Protein AF-A0A7S0JHP6-F1 (afdb_monomer_lite)

Foldseek 3Di:
DQWFAAPDDDDPRTWDQPFQHDDDDPVLVVQLVVQCPPVQLVVPDDDPRVRVSSSSSSVVVVHHDDDDQDPLRADQRENADDVCQQPPPCVPDPPPNSVNTGDPADGHPRRHDPNRDGHGDDDPVRVVVVCCVVPPPPPPVVVVVVVVPPPDDDD

Radius of gyration: 20.74 Å; chains: 1; bounding box: 54×49×57 Å

Sequence (155 aa):
QSYQGRPNFQPAQYFNSGGPGYVLNRPALRALAASLYKPECKPRLRDPREDVWVAHCLFHNGIEPQDTRDELGRERFHPFWPAHHLGYPAQHDPNDWYAQYSIGLKFGFECCSTHSIAFHYLKELDMHRVHALVYSCPGNELAASSRRSKDGTRT

Structure (mmCIF, N/CA/C/O backbone):
data_AF-A0A7S0JHP6-F1
#
_entry.id   AF-A0A7S0JHP6-F1
#
loop_
_atom_site.group_PDB
_atom_site.id
_atom_site.type_symbol
_atom_site.label_atom_id
_atom_site.label_alt_id
_atom_site.label_comp_id
_atom_site.label_asym_id
_atom_site.label_entity_id
_atom_site.label_seq_id
_atom_site.pdbx_PDB_ins_code
_atom_site.Cartn_x
_atom_site.Cartn_y
_atom_site.Cartn_z
_atom_site.occupancy
_atom_site.B_iso_or_equiv
_atom_site.auth_seq_id
_atom_site.auth_comp_id
_atom_site.auth_asym_id
_atom_site.auth_atom_id
_atom_site.pdbx_PDB_model_num
ATOM 1 N N . GLN A 1 1 ? 2.204 -5.800 0.898 1.00 52.56 1 GLN A N 1
ATOM 2 C CA . GLN A 1 1 ? 1.651 -4.700 1.657 1.00 52.56 1 GLN A CA 1
ATOM 3 C C . GLN A 1 1 ? 2.740 -3.658 1.647 1.00 52.56 1 GLN A C 1
ATOM 5 O O . GLN A 1 1 ? 3.832 -3.976 2.100 1.00 52.56 1 GLN A O 1
ATOM 10 N N . SER A 1 2 ? 2.480 -2.492 1.046 1.00 52.38 2 SER A N 1
ATOM 11 C CA . SER A 1 2 ? 3.380 -1.350 1.208 1.00 52.38 2 SER A CA 1
ATOM 12 C C . SER A 1 2 ? 3.326 -0.991 2.676 1.00 52.38 2 SER A C 1
ATOM 14 O O . SER A 1 2 ? 2.297 -0.504 3.150 1.00 52.38 2 SER A O 1
ATOM 16 N N . TYR A 1 3 ? 4.369 -1.387 3.399 1.00 55.47 3 TYR A N 1
ATOM 17 C CA . TYR A 1 3 ? 4.416 -1.272 4.843 1.00 55.47 3 TYR A CA 1
ATOM 18 C C . TYR A 1 3 ? 4.765 0.173 5.169 1.00 55.47 3 TYR A C 1
ATOM 20 O O . TYR A 1 3 ? 5.913 0.603 5.012 1.00 55.47 3 TYR A O 1
ATOM 28 N N . GLN A 1 4 ? 3.732 0.931 5.532 1.00 60.50 4 GLN A N 1
ATOM 29 C CA . GLN A 1 4 ? 3.825 2.362 5.730 1.00 60.50 4 GLN A CA 1
ATOM 30 C C . GLN A 1 4 ? 3.765 2.688 7.228 1.00 60.50 4 GLN A C 1
ATOM 32 O O . GLN A 1 4 ? 2.803 2.352 7.907 1.00 60.50 4 GLN A O 1
ATOM 37 N N . GLY A 1 5 ? 4.812 3.293 7.784 1.00 57.00 5 GLY A N 1
ATOM 38 C CA . GLY A 1 5 ? 4.939 3.649 9.192 1.00 57.00 5 GLY A CA 1
ATOM 39 C C . GLY A 1 5 ? 5.215 5.129 9.409 1.00 57.00 5 GLY A C 1
ATOM 40 O O . GLY A 1 5 ? 5.883 5.781 8.614 1.00 57.00 5 GLY A O 1
ATOM 41 N N . ARG A 1 6 ? 4.728 5.669 10.528 1.00 58.00 6 ARG A N 1
ATOM 42 C CA . ARG A 1 6 ? 5.134 6.989 11.031 1.00 58.00 6 ARG A CA 1
ATOM 43 C C . ARG A 1 6 ? 6.036 6.799 12.247 1.00 58.00 6 ARG A C 1
ATOM 45 O O . ARG A 1 6 ? 5.577 6.198 13.213 1.00 58.00 6 ARG A O 1
ATOM 52 N N . PRO A 1 7 ? 7.248 7.380 12.288 1.00 47.59 7 PRO A N 1
ATOM 53 C CA . PRO A 1 7 ? 8.061 7.362 13.504 1.00 47.59 7 PRO A CA 1
ATOM 54 C C . PRO A 1 7 ? 7.366 8.022 14.711 1.00 47.59 7 PRO A C 1
ATOM 56 O O . PRO A 1 7 ? 7.603 7.616 15.840 1.00 47.59 7 PRO A O 1
ATOM 59 N N . ASN A 1 8 ? 6.480 9.005 14.481 1.00 46.62 8 ASN A N 1
ATOM 60 C CA . ASN A 1 8 ? 5.956 9.899 15.527 1.00 46.62 8 ASN A CA 1
ATOM 61 C C . ASN A 1 8 ? 4.418 10.048 15.539 1.00 46.62 8 ASN A C 1
ATOM 63 O O . ASN A 1 8 ? 3.908 11.115 15.880 1.00 46.62 8 ASN A O 1
ATOM 67 N N . PHE A 1 9 ? 3.649 9.032 15.137 1.00 45.22 9 PHE A N 1
ATOM 68 C CA . PHE A 1 9 ? 2.179 9.106 15.157 1.00 45.22 9 PHE A CA 1
ATOM 69 C C . PHE A 1 9 ? 1.581 7.888 15.862 1.00 45.22 9 PHE A C 1
ATOM 71 O O . PHE A 1 9 ? 1.977 6.759 15.594 1.00 45.22 9 PHE A O 1
ATOM 78 N N . GLN A 1 10 ? 0.625 8.128 16.758 1.00 47.22 10 GLN A N 1
ATOM 79 C CA . GLN A 1 10 ? -0.230 7.108 17.367 1.00 47.22 10 GLN A CA 1
ATOM 80 C C . GLN A 1 10 ? -1.690 7.571 17.239 1.00 47.22 10 GLN A C 1
ATOM 82 O O . GLN A 1 10 ? -1.934 8.767 17.434 1.00 47.22 10 GLN A O 1
ATOM 87 N N . PRO A 1 11 ? -2.660 6.675 16.951 1.00 50.62 11 PRO A N 1
ATOM 88 C CA . PRO A 1 11 ? -2.581 5.212 17.105 1.00 50.62 11 PRO A CA 1
ATOM 89 C C . PRO A 1 11 ? -2.469 4.434 15.772 1.00 50.62 11 PRO A C 1
ATOM 91 O O . PRO A 1 11 ? -2.946 4.905 14.743 1.00 50.62 11 PRO A O 1
ATOM 94 N N . ALA A 1 12 ? -1.870 3.233 15.853 1.00 57.59 12 ALA A N 1
ATOM 95 C CA . ALA A 1 12 ? -1.268 2.401 14.793 1.00 57.59 12 ALA A CA 1
ATOM 96 C C . ALA A 1 12 ? 0.038 2.990 14.221 1.00 57.59 12 ALA A C 1
ATOM 98 O O . ALA A 1 12 ? 0.034 3.854 13.348 1.00 57.59 12 ALA A O 1
ATOM 99 N N . GLN A 1 13 ? 1.177 2.489 14.717 1.00 66.88 13 GLN A N 1
ATOM 100 C CA . GLN A 1 13 ? 2.523 2.869 14.257 1.00 66.88 13 GLN A CA 1
ATOM 101 C C . GLN A 1 13 ? 2.740 2.554 12.765 1.00 66.88 13 GLN A C 1
ATOM 103 O O . GLN A 1 13 ? 3.540 3.215 12.097 1.00 66.88 13 GLN A O 1
ATOM 108 N N . TYR A 1 14 ? 1.996 1.569 12.254 1.00 80.50 14 TYR A N 1
ATOM 109 C CA . TYR A 1 14 ? 2.076 1.052 10.896 1.00 80.50 14 TYR A CA 1
ATOM 110 C C . TYR A 1 14 ? 0.681 0.848 10.304 1.00 80.50 14 TYR A C 1
ATOM 112 O O . TYR A 1 14 ? -0.238 0.399 10.990 1.00 80.50 14 TYR A O 1
ATOM 120 N N . PHE A 1 15 ? 0.543 1.137 9.016 1.00 88.06 15 PHE A N 1
ATOM 121 C CA . PHE A 1 15 ? -0.641 0.873 8.213 1.00 88.06 15 PHE A CA 1
ATOM 122 C C . PHE A 1 15 ? -0.229 0.344 6.835 1.00 88.06 15 PHE A C 1
ATOM 124 O O . PHE A 1 15 ? 0.903 0.518 6.383 1.00 88.06 15 PHE A O 1
ATOM 131 N N . ASN A 1 16 ? -1.156 -0.331 6.165 1.00 89.62 16 ASN A N 1
ATOM 132 C CA . ASN A 1 16 ? -0.961 -0.777 4.790 1.00 89.62 16 ASN A CA 1
ATOM 133 C C . ASN A 1 16 ? -1.672 0.214 3.878 1.00 89.62 16 ASN A C 1
ATOM 135 O O . ASN A 1 16 ? -2.862 0.429 4.072 1.00 89.62 16 ASN A O 1
ATOM 139 N N . SER A 1 17 ? -0.985 0.788 2.890 1.00 89.94 17 SER A N 1
ATOM 140 C CA . SER A 1 17 ? -1.628 1.738 1.971 1.00 89.94 17 SER A CA 1
ATOM 141 C C . SER A 1 17 ? -2.821 1.121 1.237 1.00 89.94 17 SER A C 1
ATOM 143 O O . SER A 1 17 ? -2.724 0.011 0.709 1.00 89.94 17 SER A O 1
ATOM 145 N N . GLY A 1 18 ? -3.924 1.867 1.166 1.00 91.56 18 GLY A N 1
ATOM 146 C CA . GLY A 1 18 ? -5.163 1.430 0.520 1.00 91.56 18 GLY A CA 1
ATOM 147 C C . GLY A 1 18 ? -5.086 1.356 -1.007 1.00 91.56 18 GLY A C 1
ATOM 148 O O . GLY A 1 18 ? -5.779 0.539 -1.601 1.00 91.56 18 GLY A O 1
ATOM 149 N N . GLY A 1 19 ? -4.216 2.146 -1.649 1.00 92.62 19 GLY A N 1
ATOM 150 C CA . GLY A 1 19 ? -4.119 2.236 -3.114 1.00 92.62 19 GLY A CA 1
ATOM 151 C C . GLY A 1 19 ? -3.976 0.878 -3.823 1.00 92.62 19 GLY A C 1
ATOM 152 O O . GLY A 1 19 ? -4.859 0.488 -4.583 1.00 92.62 19 GLY A O 1
ATOM 153 N N . PRO A 1 20 ? -2.904 0.105 -3.576 1.00 93.56 20 PRO A N 1
ATOM 154 C CA . PRO A 1 20 ? -2.746 -1.223 -4.174 1.00 93.56 20 PRO A CA 1
ATOM 155 C C . PRO A 1 20 ? -3.649 -2.291 -3.534 1.00 93.56 20 PRO A C 1
ATOM 157 O O . PRO A 1 20 ? -3.603 -3.451 -3.941 1.00 93.56 20 PRO A O 1
ATOM 160 N N . GLY A 1 21 ? -4.429 -1.924 -2.515 1.00 93.38 21 GLY A N 1
ATOM 161 C CA . GLY A 1 21 ? -5.162 -2.834 -1.650 1.00 93.38 21 GLY A CA 1
ATOM 162 C C . GLY A 1 21 ? -4.295 -3.485 -0.568 1.00 93.38 21 GLY A C 1
ATOM 163 O O . GLY A 1 21 ? -3.061 -3.468 -0.594 1.00 93.38 21 GLY A O 1
ATOM 164 N N . TYR A 1 22 ? -4.971 -4.105 0.393 1.00 92.69 22 TYR A N 1
ATOM 165 C CA . TYR A 1 22 ? -4.376 -4.890 1.471 1.00 92.69 22 TYR A CA 1
ATOM 166 C C . TYR A 1 22 ? -5.148 -6.201 1.648 1.00 92.69 22 TYR A C 1
ATOM 168 O O . TYR A 1 22 ? -6.311 -6.320 1.261 1.00 92.69 22 TYR A O 1
ATOM 176 N N . VAL A 1 23 ? -4.486 -7.216 2.204 1.00 95.06 23 VAL A N 1
ATOM 177 C CA . VAL A 1 23 ? -5.044 -8.568 2.330 1.00 95.06 23 VAL A CA 1
ATOM 178 C C . VAL A 1 23 ? -5.201 -8.905 3.802 1.00 95.06 23 VAL A C 1
ATOM 180 O O . VAL A 1 23 ? -4.245 -8.832 4.569 1.00 95.06 23 VAL A O 1
ATOM 183 N N . LEU A 1 24 ? -6.405 -9.321 4.184 1.00 95.69 24 LEU A N 1
ATOM 184 C CA . LEU A 1 24 ? -6.710 -9.783 5.532 1.00 95.69 24 LEU A CA 1
ATOM 185 C C . LEU A 1 24 ? -6.977 -11.283 5.509 1.00 95.69 24 LEU A C 1
ATOM 187 O O . LEU A 1 24 ? -7.742 -11.784 4.683 1.00 95.69 24 LEU A O 1
ATOM 191 N N . ASN A 1 25 ? -6.379 -12.009 6.452 1.00 95.75 25 ASN A N 1
ATOM 192 C CA . ASN A 1 25 ? -6.769 -13.392 6.679 1.00 95.75 25 ASN A CA 1
ATOM 193 C C . ASN A 1 25 ? -8.186 -13.458 7.286 1.00 95.75 25 ASN A C 1
ATOM 195 O O . ASN A 1 25 ? -8.746 -12.470 7.772 1.00 95.75 25 ASN A O 1
ATOM 199 N N . ARG A 1 26 ? -8.788 -14.650 7.262 1.00 98.00 26 ARG A N 1
ATOM 200 C CA . ARG A 1 26 ? -10.176 -14.841 7.706 1.00 98.00 26 ARG A CA 1
ATOM 201 C C . ARG A 1 26 ? -10.423 -14.406 9.165 1.00 98.00 26 ARG A C 1
ATOM 203 O O . ARG A 1 26 ? -11.457 -13.779 9.397 1.00 98.00 26 ARG A O 1
ATOM 210 N N . PRO A 1 27 ? -9.547 -14.707 10.146 1.00 97.44 27 PRO A N 1
ATOM 211 C CA . PRO A 1 27 ? -9.701 -14.190 11.507 1.00 97.44 27 PRO A CA 1
ATOM 212 C C . PRO A 1 27 ? -9.635 -12.660 11.595 1.00 97.44 27 PRO A C 1
ATOM 214 O O . PRO A 1 27 ? -10.503 -12.068 12.233 1.00 97.44 27 PRO A O 1
ATOM 217 N N . ALA A 1 28 ? -8.678 -12.017 10.919 1.00 96.62 28 ALA A N 1
ATOM 218 C CA . ALA A 1 28 ? -8.525 -10.564 10.957 1.00 96.62 28 ALA A CA 1
ATOM 219 C C . ALA A 1 28 ? -9.736 -9.843 10.358 1.00 96.62 28 ALA A C 1
ATOM 221 O O . ALA A 1 28 ? -10.257 -8.907 10.958 1.00 96.62 28 ALA A O 1
ATOM 222 N N . LEU A 1 29 ? -10.251 -10.333 9.226 1.00 97.56 29 LEU A N 1
ATOM 223 C CA . LEU A 1 29 ? -11.464 -9.788 8.617 1.00 97.56 29 LEU A CA 1
ATOM 224 C C . LEU A 1 29 ? -12.684 -9.922 9.544 1.00 97.56 29 LEU A C 1
ATOM 226 O O . LEU A 1 29 ? -13.479 -8.992 9.659 1.00 97.56 29 LEU A O 1
ATOM 230 N N . ARG A 1 30 ? -12.830 -11.063 10.233 1.00 98.31 30 ARG A N 1
ATOM 231 C CA . ARG A 1 30 ? -13.912 -11.272 11.212 1.00 98.31 30 ARG A CA 1
ATOM 232 C C . ARG A 1 30 ? -13.799 -10.322 12.401 1.00 98.31 30 ARG A C 1
ATOM 234 O O . ARG A 1 30 ? -14.813 -9.766 12.812 1.00 98.31 30 ARG A O 1
ATOM 241 N N . ALA A 1 31 ? -12.593 -10.140 12.934 1.00 97.44 31 ALA A N 1
ATOM 242 C CA . ALA A 1 31 ? -12.340 -9.221 14.038 1.00 97.44 31 ALA A CA 1
ATOM 243 C C . ALA A 1 31 ? -12.636 -7.769 13.638 1.00 97.44 31 ALA A C 1
ATOM 245 O O . ALA A 1 31 ? -13.340 -7.072 14.366 1.00 97.44 31 ALA A O 1
ATOM 246 N N . LEU A 1 32 ? -12.185 -7.351 12.449 1.00 96.88 32 LEU A N 1
ATOM 247 C CA . LEU A 1 32 ? -12.495 -6.039 11.886 1.00 96.88 32 LEU A CA 1
ATOM 248 C C . LEU A 1 32 ? -14.010 -5.837 11.792 1.00 96.88 32 LEU A C 1
ATOM 250 O O . LEU A 1 32 ? -14.534 -4.915 12.409 1.00 96.88 32 LEU A O 1
ATOM 254 N N . ALA A 1 33 ? -14.721 -6.737 11.105 1.00 97.69 33 ALA A N 1
ATOM 255 C CA . ALA A 1 33 ? -16.169 -6.645 10.909 1.00 97.69 33 ALA A CA 1
ATOM 256 C C . ALA A 1 33 ? -16.951 -6.578 12.233 1.00 97.69 33 ALA A C 1
ATOM 258 O O . ALA A 1 33 ? -17.878 -5.781 12.362 1.00 97.69 33 ALA A O 1
ATOM 259 N N . ALA A 1 34 ? -16.552 -7.368 13.234 1.00 97.94 34 ALA A N 1
ATOM 260 C CA . ALA A 1 34 ? -17.169 -7.361 14.560 1.00 97.94 34 ALA A CA 1
ATOM 261 C C . ALA A 1 34 ? -16.892 -6.073 15.361 1.00 97.94 34 ALA A C 1
ATOM 263 O O . ALA A 1 34 ? -17.596 -5.787 16.332 1.00 97.94 34 ALA A O 1
ATOM 264 N N . SER A 1 35 ? -15.872 -5.304 14.980 1.00 97.00 35 SER A N 1
ATOM 265 C CA . SER A 1 35 ? -15.430 -4.105 15.693 1.00 97.00 35 SER A CA 1
ATOM 266 C C . SER A 1 35 ? -15.746 -2.793 14.974 1.00 97.00 35 SER A C 1
ATOM 268 O O . SER A 1 35 ? -15.679 -1.750 15.617 1.00 97.00 35 SER A O 1
ATOM 270 N N . LEU A 1 36 ? -16.176 -2.823 13.705 1.00 95.00 36 LEU A N 1
ATOM 271 C CA . LEU A 1 36 ? -16.436 -1.624 12.889 1.00 95.00 36 LEU A CA 1
ATOM 272 C C . LEU A 1 36 ? -17.323 -0.579 13.578 1.00 95.00 36 LEU A C 1
ATOM 274 O O . LEU A 1 36 ? -17.069 0.612 13.453 1.00 95.00 36 LEU A O 1
ATOM 278 N N . TYR A 1 37 ? -18.343 -1.010 14.324 1.00 95.81 37 TYR A N 1
ATOM 279 C CA . TYR A 1 37 ? -19.283 -0.107 15.000 1.00 95.81 37 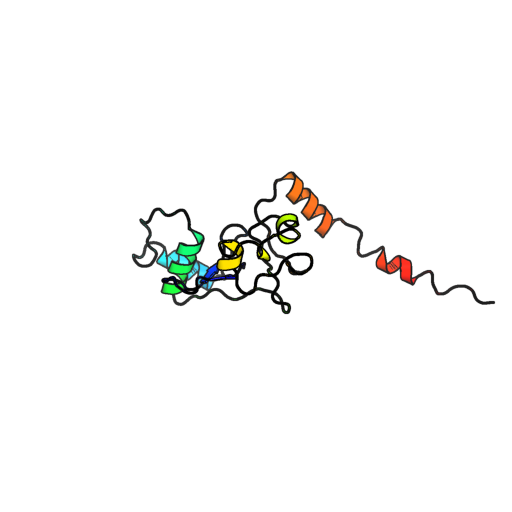TYR A CA 1
ATOM 280 C C . TYR A 1 37 ? -18.888 0.260 16.434 1.00 95.81 37 TYR A C 1
ATOM 282 O O . TYR A 1 37 ? -19.606 1.019 17.089 1.00 95.81 37 TYR A O 1
ATOM 290 N N . LYS A 1 38 ? -17.771 -0.265 16.944 1.00 96.81 38 LYS A N 1
ATOM 291 C CA . LYS A 1 38 ? -17.310 0.038 18.298 1.00 96.81 38 LYS A CA 1
ATOM 292 C C . LYS A 1 38 ? -16.608 1.405 18.348 1.00 96.81 38 LYS A C 1
ATOM 294 O O . LYS A 1 38 ? -16.012 1.819 17.350 1.00 96.81 38 LYS A O 1
ATOM 299 N N . PRO A 1 39 ? -16.650 2.126 19.485 1.00 95.75 39 PRO A N 1
ATOM 300 C CA . PRO A 1 39 ? -16.064 3.465 19.606 1.00 95.75 39 PRO A CA 1
ATOM 301 C C . PRO A 1 39 ? -14.571 3.548 19.255 1.00 95.75 39 PRO A C 1
ATOM 303 O O . PRO A 1 39 ? -14.111 4.583 18.765 1.00 95.75 39 PRO A O 1
ATOM 306 N N . GLU A 1 40 ? -13.816 2.472 19.475 1.00 91.88 40 GLU A N 1
ATOM 307 C CA . GLU A 1 40 ? -12.384 2.377 19.183 1.00 91.88 40 GLU A CA 1
ATOM 308 C C . GLU A 1 40 ? -12.119 2.476 17.677 1.00 91.88 40 GLU A C 1
ATOM 310 O O . GLU A 1 40 ? -11.160 3.116 17.265 1.00 91.88 40 GLU A O 1
ATOM 315 N N . CYS A 1 41 ? -13.013 1.949 16.837 1.00 94.50 41 CYS A N 1
ATOM 316 C CA . CYS A 1 41 ? -12.880 1.984 15.378 1.00 94.50 41 CYS A CA 1
ATOM 317 C C . CYS A 1 41 ? -13.438 3.264 14.734 1.00 94.50 41 CYS A C 1
ATOM 319 O O . CYS A 1 41 ? -13.494 3.367 13.514 1.00 94.50 41 CYS A O 1
ATOM 321 N N . LYS A 1 42 ? -13.831 4.260 15.543 1.00 93.69 42 LYS A N 1
ATOM 322 C CA . LYS A 1 42 ? -14.280 5.592 15.094 1.00 93.69 42 LYS A CA 1
ATOM 323 C C . LYS A 1 42 ? -15.351 5.567 13.976 1.00 93.69 42 LYS A C 1
ATOM 325 O O . LYS A 1 42 ? -15.247 6.343 13.031 1.00 93.69 42 LYS A O 1
ATOM 330 N N . PRO A 1 43 ? -16.456 4.805 14.106 1.00 94.81 43 PRO A N 1
ATOM 331 C CA . PRO A 1 43 ? -17.453 4.594 13.038 1.00 94.81 43 PRO A CA 1
ATOM 332 C C . PRO A 1 43 ? -18.134 5.856 12.493 1.00 94.81 43 PRO A C 1
ATOM 334 O O . PRO A 1 43 ? -18.773 5.820 11.447 1.00 94.81 43 PRO A O 1
ATOM 337 N N . ARG A 1 44 ? -18.082 6.968 13.235 1.00 94.94 44 ARG A N 1
ATOM 338 C CA . ARG A 1 44 ? -18.704 8.243 12.846 1.00 94.94 44 ARG A CA 1
ATOM 339 C C . ARG A 1 44 ? -17.707 9.269 12.319 1.00 94.94 44 ARG A C 1
ATOM 341 O O . ARG A 1 44 ? -18.120 10.362 11.933 1.00 94.94 44 ARG A O 1
ATOM 348 N N . LEU A 1 45 ? -16.417 8.949 12.340 1.00 93.81 45 LEU A N 1
ATOM 349 C CA . LEU A 1 45 ? -15.390 9.829 11.816 1.00 93.81 45 LEU A CA 1
ATOM 350 C C . LEU A 1 45 ? -15.482 9.873 10.290 1.00 93.81 45 LEU A C 1
ATOM 352 O O . LEU A 1 45 ? -15.648 8.850 9.633 1.00 93.81 45 LEU A O 1
ATOM 356 N N . ARG A 1 46 ? -15.365 11.077 9.732 1.00 94.56 46 ARG A N 1
ATOM 357 C CA . ARG A 1 46 ? -15.266 11.301 8.290 1.00 94.56 46 ARG A CA 1
ATOM 358 C C . ARG A 1 46 ? -13.856 11.771 7.985 1.00 94.56 46 ARG A C 1
ATOM 360 O O . ARG A 1 46 ? -13.532 12.931 8.215 1.00 94.56 46 ARG A O 1
ATOM 367 N N . ASP A 1 47 ? -13.034 10.854 7.505 1.00 90.50 47 ASP A N 1
ATOM 368 C CA . ASP A 1 47 ? -11.637 11.093 7.171 1.00 90.50 47 ASP A CA 1
ATOM 369 C C . ASP A 1 47 ? -11.303 10.299 5.901 1.00 90.50 47 ASP A C 1
ATOM 371 O O . ASP A 1 47 ? -11.702 9.137 5.809 1.00 90.50 47 ASP A O 1
ATOM 375 N N . PRO A 1 48 ? -10.620 10.891 4.906 1.00 89.25 48 PRO A N 1
ATOM 376 C CA . PRO A 1 48 ? -10.311 10.202 3.654 1.00 89.25 48 PRO A CA 1
ATOM 377 C C . PRO A 1 48 ? -9.261 9.085 3.801 1.00 89.25 48 PRO A C 1
ATOM 379 O O . PRO A 1 48 ? -9.081 8.306 2.869 1.00 89.25 48 PRO A O 1
ATO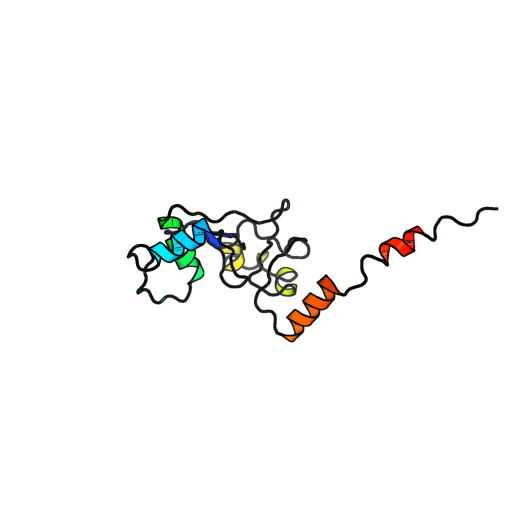M 382 N N . ARG A 1 49 ? -8.561 8.995 4.939 1.00 90.00 49 ARG A N 1
ATOM 383 C CA . ARG A 1 49 ? -7.490 8.017 5.203 1.00 90.00 49 ARG A CA 1
ATOM 384 C C . ARG A 1 49 ? -8.054 6.705 5.749 1.00 90.00 49 ARG A C 1
ATOM 386 O O . ARG A 1 49 ? -7.789 6.326 6.889 1.00 90.00 49 ARG A O 1
ATOM 393 N N . GLU A 1 50 ? -8.904 6.056 4.960 1.00 92.62 50 GLU A N 1
ATOM 394 C CA . GLU A 1 50 ? -9.574 4.805 5.341 1.00 92.62 50 GLU A CA 1
ATOM 395 C C . GLU A 1 50 ? -8.580 3.721 5.776 1.00 92.62 50 GLU A C 1
ATOM 397 O O . GLU A 1 50 ? -8.780 3.084 6.807 1.00 92.62 50 GLU A O 1
ATOM 402 N N . ASP A 1 51 ? -7.472 3.590 5.058 1.00 92.00 51 ASP A N 1
ATOM 403 C CA . ASP A 1 51 ? -6.413 2.619 5.306 1.00 92.00 51 ASP A CA 1
ATOM 404 C C . ASP A 1 51 ? -5.750 2.786 6.681 1.00 92.00 51 ASP A C 1
ATOM 406 O O . ASP A 1 51 ? -5.540 1.810 7.412 1.00 92.00 51 ASP A O 1
ATOM 410 N N . VAL A 1 52 ? -5.494 4.033 7.081 1.00 90.88 52 VAL A N 1
ATOM 411 C CA . VAL A 1 52 ? -5.009 4.380 8.424 1.00 90.88 52 VAL A CA 1
ATOM 412 C C . VAL A 1 52 ? -6.033 3.984 9.488 1.00 90.88 52 VAL A C 1
ATOM 414 O O . VAL A 1 52 ? -5.664 3.433 10.525 1.00 90.88 52 VAL A O 1
ATOM 417 N N . TRP A 1 53 ? -7.325 4.223 9.248 1.00 92.88 53 TRP A N 1
ATOM 418 C CA . TRP A 1 53 ? -8.378 3.908 10.220 1.00 92.88 53 TRP A CA 1
ATOM 419 C C . TRP A 1 53 ? -8.714 2.415 10.299 1.00 92.88 53 TRP A C 1
ATOM 421 O O . TRP A 1 53 ? -9.045 1.923 11.382 1.00 92.88 53 TRP A O 1
ATOM 431 N N . VAL A 1 54 ? -8.551 1.664 9.210 1.00 93.88 54 VAL A N 1
ATOM 432 C CA . VAL A 1 54 ? -8.607 0.199 9.242 1.00 93.88 54 VAL A CA 1
ATOM 433 C C . VAL A 1 54 ? -7.437 -0.366 10.034 1.00 93.88 54 VAL A C 1
ATOM 435 O O . VAL A 1 54 ? -7.664 -1.194 10.918 1.00 93.88 54 VAL A O 1
ATOM 438 N N . ALA A 1 55 ? -6.213 0.119 9.806 1.00 93.06 55 ALA A N 1
ATOM 439 C CA . ALA A 1 55 ? -5.054 -0.279 10.604 1.00 93.06 55 ALA A CA 1
ATOM 440 C C . ALA A 1 55 ? -5.242 0.061 12.092 1.00 93.06 55 ALA A C 1
ATOM 442 O O . ALA A 1 55 ? -5.005 -0.782 12.954 1.00 93.06 55 ALA A O 1
ATOM 443 N N . HIS A 1 56 ? -5.766 1.251 12.393 1.00 92.69 56 HIS A N 1
ATOM 444 C CA . HIS A 1 56 ? -6.134 1.660 13.747 1.00 92.69 56 HIS A CA 1
ATOM 445 C C . HIS A 1 56 ? -7.131 0.687 14.396 1.00 92.69 56 HIS A C 1
ATOM 447 O O . HIS A 1 56 ? -6.926 0.240 15.523 1.00 92.69 56 HIS A O 1
ATOM 453 N N . CYS A 1 57 ? -8.215 0.340 13.699 1.00 94.88 57 CYS A N 1
ATOM 454 C CA . CYS A 1 57 ? -9.221 -0.588 14.214 1.00 94.88 57 CYS A CA 1
ATOM 455 C C . CYS A 1 57 ? -8.638 -1.993 14.443 1.00 94.88 57 CYS A C 1
ATOM 457 O O . CYS A 1 57 ? -8.880 -2.593 15.489 1.00 94.88 57 CYS A O 1
ATOM 459 N N . LEU A 1 58 ? -7.836 -2.507 13.505 1.00 94.69 58 LEU A N 1
ATOM 460 C CA . LEU A 1 58 ? -7.151 -3.797 13.642 1.00 94.69 58 LEU A CA 1
ATOM 461 C C . LEU A 1 58 ? -6.193 -3.807 14.839 1.00 94.69 58 LEU A C 1
ATOM 463 O O . LEU A 1 58 ? -6.227 -4.752 15.628 1.00 94.69 58 LEU A O 1
ATOM 467 N N . PHE A 1 59 ? -5.439 -2.726 15.041 1.00 93.38 59 PHE A N 1
ATOM 468 C CA . PHE A 1 59 ? -4.538 -2.573 16.181 1.00 93.38 59 PHE A CA 1
ATOM 469 C C . PHE A 1 59 ? -5.280 -2.669 17.525 1.00 93.38 59 PHE A C 1
ATOM 471 O O . PHE A 1 59 ? -4.854 -3.407 18.410 1.00 93.38 59 PHE A O 1
ATOM 478 N N . HIS A 1 60 ? -6.452 -2.032 17.663 1.00 92.88 60 HIS A N 1
ATOM 479 C CA . HIS A 1 60 ? -7.304 -2.174 18.864 1.00 92.88 60 HIS A CA 1
ATOM 480 C C . HIS A 1 60 ? -7.873 -3.584 19.065 1.00 92.88 60 HIS A C 1
ATOM 482 O O . HIS A 1 60 ? -8.309 -3.925 20.161 1.00 92.88 60 HIS A O 1
ATOM 488 N N . ASN A 1 61 ? -7.856 -4.422 18.029 1.00 93.50 61 ASN A N 1
ATOM 489 C CA . ASN A 1 61 ? -8.195 -5.843 18.120 1.00 93.50 61 ASN A CA 1
ATOM 490 C C . ASN A 1 61 ? -6.952 -6.735 18.317 1.00 93.50 61 ASN A C 1
ATOM 492 O O . ASN A 1 61 ? -7.062 -7.954 18.199 1.00 93.50 61 ASN A O 1
ATOM 496 N N . GLY A 1 62 ? -5.782 -6.151 18.606 1.00 93.19 62 GLY A N 1
ATOM 497 C CA . GLY A 1 62 ? -4.523 -6.878 18.785 1.00 93.19 62 GLY A CA 1
ATOM 498 C C . GLY A 1 62 ? -3.970 -7.474 17.489 1.00 93.19 62 GLY A C 1
ATOM 499 O O . GLY A 1 62 ? -3.270 -8.482 17.533 1.00 93.19 62 GLY A O 1
ATOM 500 N N . ILE A 1 63 ? -4.327 -6.903 16.334 1.00 93.50 63 ILE A N 1
ATOM 501 C CA . ILE A 1 63 ? -3.895 -7.371 15.015 1.00 93.50 63 ILE A CA 1
ATOM 502 C C . ILE A 1 63 ? -2.963 -6.332 14.403 1.00 93.50 63 ILE A C 1
ATOM 504 O O . ILE A 1 63 ? -3.367 -5.202 14.132 1.00 93.50 63 ILE A O 1
ATOM 508 N N . GLU A 1 64 ? -1.731 -6.746 14.130 1.00 88.56 64 GLU A N 1
ATOM 509 C CA . GLU A 1 64 ? -0.708 -5.914 13.503 1.00 88.56 64 GLU A CA 1
ATOM 510 C C . GLU A 1 64 ? -0.453 -6.340 12.050 1.00 88.56 64 GLU A C 1
ATOM 512 O O . GLU A 1 64 ? -0.626 -7.515 11.698 1.00 88.56 64 GLU A O 1
ATOM 517 N N . PRO A 1 65 ? -0.057 -5.401 11.174 1.00 86.81 65 PRO A N 1
ATOM 518 C CA . PRO A 1 65 ? 0.341 -5.738 9.818 1.00 86.81 65 PRO A CA 1
ATOM 519 C C . PRO A 1 65 ? 1.635 -6.557 9.812 1.00 86.81 65 PRO A C 1
ATOM 521 O O . PRO A 1 65 ? 2.559 -6.310 10.581 1.00 86.81 65 PRO A O 1
ATOM 524 N N . GLN A 1 66 ? 1.725 -7.506 8.882 1.00 87.19 66 GLN A N 1
ATOM 525 C CA . GLN A 1 66 ? 2.960 -8.236 8.618 1.00 87.19 66 GLN A CA 1
ATOM 526 C C . GLN A 1 66 ? 3.775 -7.524 7.532 1.00 87.19 66 GLN A C 1
ATOM 528 O O . GLN A 1 66 ? 3.213 -7.093 6.518 1.00 87.19 66 GLN A O 1
ATOM 533 N N . ASP A 1 67 ? 5.097 -7.465 7.705 1.00 87.44 67 ASP A N 1
ATOM 534 C CA . ASP A 1 67 ? 6.006 -7.091 6.623 1.00 87.44 67 ASP A CA 1
ATOM 535 C C . ASP A 1 67 ? 5.946 -8.146 5.510 1.00 87.44 67 ASP A C 1
ATOM 537 O O . ASP A 1 67 ? 6.004 -9.351 5.744 1.00 87.44 67 ASP A O 1
ATOM 541 N N . THR A 1 68 ? 5.787 -7.679 4.281 1.00 90.19 68 THR A N 1
ATOM 542 C CA . THR A 1 68 ? 5.571 -8.534 3.101 1.00 90.19 68 THR A CA 1
ATOM 543 C C . THR A 1 68 ? 6.557 -8.237 1.985 1.00 90.19 68 THR A C 1
ATOM 545 O O . THR A 1 68 ? 6.413 -8.774 0.880 1.00 90.19 68 THR A O 1
ATOM 548 N N . ARG A 1 69 ? 7.543 -7.377 2.249 1.00 91.94 69 ARG A N 1
ATOM 549 C CA . ARG A 1 69 ? 8.662 -7.178 1.339 1.00 91.94 69 ARG A CA 1
ATOM 550 C C . ARG A 1 69 ? 9.349 -8.517 1.087 1.00 91.94 69 ARG A C 1
ATOM 552 O O . ARG A 1 69 ? 9.234 -9.464 1.868 1.00 91.94 69 ARG A O 1
ATOM 559 N N . ASP A 1 70 ? 9.974 -8.647 -0.071 1.00 93.38 70 ASP A N 1
ATOM 560 C CA . ASP A 1 70 ? 10.760 -9.846 -0.345 1.00 93.38 70 ASP A CA 1
ATOM 561 C C . ASP A 1 70 ? 12.078 -9.869 0.441 1.00 93.38 70 ASP A C 1
ATOM 563 O O . ASP A 1 70 ? 12.390 -8.954 1.200 1.00 93.38 70 ASP A O 1
ATOM 567 N N . GLU A 1 71 ? 12.853 -10.936 0.265 1.00 94.19 71 GLU A N 1
ATOM 568 C CA . GLU A 1 71 ? 14.133 -11.157 0.952 1.00 94.19 71 GLU A CA 1
ATOM 569 C C . GLU A 1 71 ? 15.163 -10.043 0.686 1.00 94.19 71 GLU A C 1
ATOM 571 O O . GLU A 1 71 ? 16.101 -9.871 1.460 1.00 94.19 71 GLU A O 1
ATOM 576 N N . LEU A 1 72 ? 14.974 -9.257 -0.381 1.00 93.81 72 LEU A N 1
ATOM 577 C CA . LEU A 1 72 ? 15.812 -8.109 -0.737 1.00 93.81 72 LEU A CA 1
ATOM 578 C C . LEU A 1 72 ? 15.246 -6.778 -0.206 1.00 93.81 72 LEU A C 1
ATOM 580 O O . LEU A 1 72 ? 15.795 -5.705 -0.475 1.00 93.81 72 LEU A O 1
ATOM 584 N N . GLY A 1 73 ? 14.149 -6.830 0.553 1.00 91.31 73 GLY A N 1
ATOM 585 C CA . GLY A 1 73 ? 13.459 -5.664 1.091 1.00 91.31 73 GLY A CA 1
ATOM 586 C C . GLY A 1 73 ? 12.669 -4.885 0.040 1.00 91.31 73 GLY A C 1
ATOM 587 O O . GLY A 1 73 ? 12.447 -3.691 0.228 1.00 91.31 73 GLY A O 1
ATOM 588 N N . ARG A 1 74 ? 12.271 -5.517 -1.073 1.00 92.75 74 ARG A N 1
ATOM 589 C CA . ARG A 1 74 ? 11.522 -4.859 -2.155 1.00 92.75 74 ARG A CA 1
ATOM 590 C C . ARG A 1 74 ? 10.025 -5.025 -1.973 1.00 92.75 74 ARG A C 1
ATOM 592 O O . ARG A 1 74 ? 9.545 -6.080 -1.549 1.00 92.75 74 ARG A O 1
ATOM 599 N N . GLU A 1 75 ? 9.283 -3.996 -2.355 1.00 92.19 75 GLU A N 1
ATOM 600 C CA . GLU A 1 75 ? 7.835 -3.960 -2.190 1.00 92.19 75 GLU A CA 1
ATOM 601 C C . GLU A 1 75 ? 7.127 -4.981 -3.090 1.00 92.19 75 GLU A C 1
ATOM 603 O O . GLU A 1 75 ? 7.561 -5.275 -4.209 1.00 92.19 75 GLU A O 1
ATOM 608 N N . ARG A 1 76 ? 6.005 -5.522 -2.599 1.00 94.38 76 ARG A N 1
ATOM 609 C CA . ARG A 1 76 ? 5.103 -6.387 -3.387 1.00 94.38 76 ARG A CA 1
ATOM 610 C C . ARG A 1 76 ? 3.775 -5.718 -3.728 1.00 94.38 76 ARG A C 1
ATOM 612 O O . ARG A 1 76 ? 3.050 -6.215 -4.579 1.00 94.38 76 ARG A O 1
ATOM 619 N N . PHE A 1 77 ? 3.414 -4.649 -3.029 1.00 94.00 77 PHE A N 1
ATOM 620 C CA . PHE A 1 77 ? 2.170 -3.919 -3.253 1.00 94.00 77 PHE A CA 1
ATOM 621 C C . PHE A 1 77 ? 2.545 -2.462 -3.445 1.00 94.00 77 PHE A C 1
ATOM 623 O O . PHE A 1 77 ? 3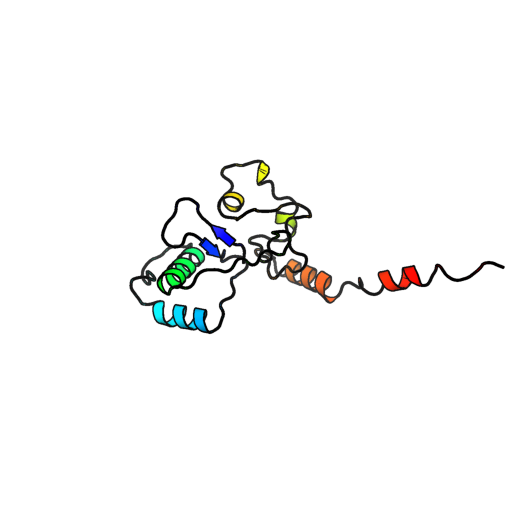.187 -1.878 -2.579 1.00 94.00 77 PHE A O 1
ATOM 630 N N . HIS A 1 78 ? 2.161 -1.899 -4.578 1.00 93.25 78 HIS A N 1
ATOM 631 C CA . HIS A 1 78 ? 2.785 -0.697 -5.105 1.00 93.25 78 HIS A CA 1
ATOM 632 C C . HIS A 1 78 ? 1.758 0.434 -5.203 1.00 93.25 78 HIS A C 1
ATOM 634 O O . HIS A 1 78 ? 0.811 0.317 -5.983 1.00 93.25 78 HIS A O 1
ATOM 640 N N . PRO A 1 79 ? 1.895 1.530 -4.430 1.00 91.81 79 PRO A N 1
ATOM 641 C CA . PRO A 1 79 ? 0.918 2.624 -4.420 1.00 91.81 79 PRO A CA 1
ATOM 642 C C . PRO A 1 79 ? 0.866 3.443 -5.712 1.00 91.81 79 PRO A C 1
ATOM 644 O O . PRO A 1 79 ? 0.009 4.320 -5.846 1.00 91.81 79 PRO A O 1
ATOM 647 N N . PHE A 1 80 ? 1.726 3.127 -6.680 1.00 91.94 80 PHE A N 1
ATOM 648 C CA . PHE A 1 80 ? 1.734 3.724 -8.003 1.00 91.94 80 PHE A CA 1
ATOM 649 C C . PHE A 1 80 ? 1.845 2.663 -9.100 1.00 91.94 80 PHE A C 1
ATOM 651 O O . PHE A 1 80 ? 2.053 1.475 -8.852 1.00 91.94 80 PHE A O 1
ATOM 658 N N . TRP A 1 81 ? 1.698 3.116 -10.342 1.00 91.19 81 TRP A N 1
ATOM 659 C CA . TRP A 1 81 ? 1.881 2.294 -11.530 1.00 91.19 81 TRP A CA 1
ATOM 660 C C . TRP A 1 81 ? 3.372 1.943 -11.732 1.00 91.19 81 TRP A C 1
ATOM 662 O O . TRP A 1 81 ? 4.242 2.703 -11.294 1.00 91.19 81 TRP A O 1
ATOM 672 N N . PRO A 1 82 ? 3.706 0.833 -12.422 1.00 89.75 82 PRO A N 1
ATOM 673 C CA . PRO A 1 82 ? 5.066 0.281 -12.442 1.00 89.75 82 PRO A CA 1
ATOM 674 C C . PRO A 1 82 ? 6.181 1.269 -12.816 1.00 89.75 82 PRO A C 1
ATOM 676 O O . PRO A 1 82 ? 7.205 1.332 -12.138 1.00 89.75 82 PRO A O 1
ATOM 679 N N . ALA A 1 83 ? 5.990 2.083 -13.860 1.00 89.06 83 ALA A N 1
ATOM 680 C CA . ALA A 1 83 ? 7.033 3.000 -14.324 1.00 89.06 83 ALA A CA 1
ATOM 681 C C . ALA A 1 83 ? 7.353 4.113 -13.312 1.00 89.06 83 ALA A C 1
ATOM 683 O O . ALA A 1 83 ? 8.467 4.636 -13.305 1.00 89.06 83 ALA A O 1
ATOM 684 N N . HIS A 1 84 ? 6.407 4.452 -12.430 1.00 89.94 84 HIS A N 1
ATOM 685 C CA . HIS A 1 84 ? 6.625 5.449 -11.388 1.00 89.94 84 HIS A CA 1
ATOM 686 C C . HIS A 1 84 ? 7.722 5.015 -10.415 1.00 89.94 84 HIS A C 1
ATOM 688 O O . HIS A 1 84 ? 8.544 5.833 -10.029 1.00 89.94 84 HIS A O 1
ATOM 694 N N . HIS A 1 85 ? 7.778 3.726 -10.071 1.00 88.62 85 HIS A N 1
ATOM 695 C CA . HIS A 1 85 ? 8.781 3.187 -9.152 1.00 88.62 85 HIS A CA 1
ATOM 696 C C . HIS A 1 85 ? 10.181 3.095 -9.780 1.00 88.62 85 HIS A C 1
ATOM 698 O O . HIS A 1 85 ? 11.184 3.202 -9.071 1.00 88.62 85 HIS A O 1
ATOM 704 N N . LEU A 1 86 ? 10.255 2.960 -11.110 1.00 86.56 86 LEU A N 1
ATOM 705 C CA . LEU A 1 86 ? 11.518 2.981 -11.852 1.00 86.56 86 LEU A CA 1
ATOM 706 C C . LEU A 1 86 ? 12.146 4.384 -11.864 1.00 86.56 86 LEU A C 1
ATOM 708 O O . LEU A 1 86 ? 13.356 4.516 -11.715 1.00 86.56 86 LEU A O 1
ATOM 712 N N . GLY A 1 87 ? 11.327 5.422 -12.041 1.00 82.50 87 GLY A N 1
ATOM 713 C CA . GLY A 1 87 ? 11.777 6.815 -12.123 1.00 82.50 87 GLY A CA 1
ATOM 714 C C . GLY A 1 87 ? 11.620 7.625 -10.835 1.00 82.50 87 GLY A C 1
ATOM 715 O O . GLY A 1 87 ? 11.759 8.844 -10.889 1.00 82.50 87 GLY A O 1
ATOM 716 N N . TYR A 1 88 ? 11.269 6.997 -9.708 1.00 83.00 88 TYR A N 1
ATOM 717 C CA . TYR A 1 88 ? 10.856 7.727 -8.509 1.00 83.00 88 TYR A CA 1
ATOM 718 C C . TYR A 1 88 ? 12.010 8.552 -7.908 1.00 83.00 88 TYR A C 1
ATOM 720 O O . TYR A 1 88 ? 13.026 7.972 -7.513 1.00 83.00 88 TYR A O 1
ATOM 728 N N . PRO A 1 89 ? 11.868 9.881 -7.760 1.00 69.50 89 PRO A N 1
ATOM 729 C CA . PRO A 1 89 ? 12.957 10.757 -7.340 1.00 69.50 89 PRO A CA 1
ATOM 730 C C . PRO A 1 89 ? 13.079 10.922 -5.814 1.00 69.50 89 PRO A C 1
ATOM 732 O O . PRO A 1 89 ? 13.669 11.907 -5.387 1.00 69.50 89 PRO A O 1
ATOM 735 N N . ALA A 1 90 ? 12.555 10.009 -4.981 1.00 62.94 90 ALA A N 1
ATOM 736 C CA . ALA A 1 90 ? 12.506 10.137 -3.504 1.00 62.94 90 ALA A CA 1
ATOM 737 C C . ALA A 1 90 ? 13.784 10.675 -2.850 1.00 62.94 90 ALA A C 1
ATOM 739 O O . ALA A 1 90 ? 13.728 11.372 -1.846 1.00 62.94 90 ALA A O 1
ATOM 740 N N . GLN A 1 91 ? 14.945 10.321 -3.402 1.00 63.09 91 GLN A N 1
ATOM 741 C CA . GLN A 1 91 ? 16.254 10.721 -2.887 1.00 63.09 91 GLN A CA 1
ATOM 742 C C . GLN A 1 91 ? 16.469 12.246 -2.916 1.00 63.09 91 GLN A C 1
ATOM 744 O O . GLN A 1 91 ? 17.431 12.739 -2.331 1.00 63.09 91 GLN A O 1
ATOM 749 N N . HIS A 1 92 ? 15.596 12.990 -3.600 1.00 63.72 92 HIS A N 1
ATOM 750 C CA . HIS A 1 92 ? 15.724 14.419 -3.852 1.00 63.72 92 HIS A CA 1
ATOM 751 C C . HIS A 1 92 ? 14.771 15.299 -3.030 1.00 63.72 92 HIS A C 1
ATOM 753 O O . HIS A 1 92 ? 14.959 16.514 -3.040 1.00 63.72 92 HIS A O 1
ATOM 759 N N . ASP A 1 93 ? 13.802 14.731 -2.299 1.00 73.69 93 ASP A N 1
ATOM 760 C CA . ASP A 1 93 ? 12.905 15.507 -1.430 1.00 73.69 93 ASP A CA 1
ATOM 761 C C . ASP A 1 93 ? 12.733 14.848 -0.045 1.00 73.69 93 ASP A C 1
ATOM 763 O O . ASP A 1 93 ? 12.055 13.826 0.076 1.00 73.69 93 ASP A O 1
ATOM 767 N N . PRO A 1 94 ? 13.298 15.425 1.035 1.00 71.38 94 PRO A N 1
ATOM 768 C CA . PRO A 1 94 ? 13.117 14.908 2.394 1.00 71.38 94 PRO A CA 1
ATOM 769 C C . PRO A 1 94 ? 11.668 15.021 2.905 1.00 71.38 94 PRO A C 1
ATOM 771 O O . PRO A 1 94 ? 11.330 14.398 3.914 1.00 71.38 94 PRO A O 1
ATOM 774 N N . ASN A 1 95 ? 10.810 15.795 2.233 1.00 78.50 95 ASN A N 1
ATOM 775 C CA . ASN A 1 95 ? 9.383 15.919 2.533 1.00 78.50 95 ASN A CA 1
ATOM 776 C C . ASN A 1 95 ? 8.506 14.955 1.723 1.00 78.50 95 ASN A C 1
ATOM 778 O O . ASN A 1 95 ? 7.279 14.998 1.846 1.00 78.50 95 ASN A O 1
ATOM 782 N N . ASP A 1 96 ? 9.112 14.077 0.920 1.00 83.94 96 ASP A N 1
ATOM 783 C CA . ASP A 1 96 ? 8.379 13.096 0.137 1.00 83.94 96 ASP A CA 1
ATOM 784 C C . ASP A 1 96 ? 7.613 12.129 1.045 1.00 83.94 96 ASP A C 1
ATOM 786 O O . ASP A 1 96 ? 8.186 11.335 1.795 1.00 83.94 96 ASP A O 1
ATOM 790 N N . TRP A 1 97 ? 6.286 12.185 0.971 1.00 81.12 97 TRP A N 1
ATOM 791 C CA . TRP A 1 97 ? 5.422 11.403 1.848 1.00 81.12 97 TRP A CA 1
ATOM 792 C C . TRP A 1 97 ? 5.601 9.896 1.643 1.00 81.12 97 TRP A C 1
ATOM 794 O O . TRP A 1 97 ? 5.486 9.131 2.601 1.00 81.12 97 TRP A O 1
ATOM 804 N N . TYR A 1 98 ? 5.870 9.452 0.411 1.00 83.44 98 TYR A N 1
ATOM 805 C CA . TYR A 1 98 ? 5.984 8.031 0.105 1.00 83.44 98 TYR A CA 1
ATOM 806 C C . TYR A 1 98 ? 7.250 7.454 0.731 1.00 83.44 98 TYR A C 1
ATOM 808 O O . TYR A 1 98 ? 7.185 6.406 1.375 1.00 83.44 98 TYR A O 1
ATOM 816 N N . ALA A 1 99 ? 8.370 8.167 0.628 1.00 82.25 99 ALA A N 1
ATOM 817 C CA . ALA A 1 99 ? 9.610 7.833 1.311 1.00 82.25 99 ALA A CA 1
ATOM 818 C C . ALA A 1 99 ? 9.474 7.918 2.836 1.00 82.25 99 ALA A C 1
ATOM 820 O O . ALA A 1 99 ? 9.950 7.024 3.528 1.00 82.25 99 ALA A O 1
ATOM 821 N N . GLN A 1 100 ? 8.793 8.943 3.362 1.00 80.69 100 GLN A N 1
ATOM 822 C CA . GLN A 1 100 ? 8.603 9.109 4.806 1.00 80.69 100 GLN A CA 1
ATOM 823 C C . GLN A 1 100 ? 7.766 8.002 5.436 1.00 80.69 100 GLN A C 1
ATOM 825 O O . GLN A 1 100 ? 8.054 7.595 6.562 1.00 80.69 100 GLN A O 1
ATOM 830 N N . TYR A 1 101 ? 6.719 7.547 4.743 1.00 80.69 101 TYR A N 1
ATOM 831 C CA . TYR A 1 101 ? 5.898 6.473 5.272 1.00 80.69 101 TYR A CA 1
ATOM 832 C C . TYR A 1 101 ? 6.468 5.102 4.943 1.00 80.69 101 TYR A C 1
ATOM 834 O O . TYR A 1 101 ? 6.273 4.193 5.725 1.00 80.69 101 TYR A O 1
ATOM 842 N N . SER A 1 102 ? 7.209 4.896 3.863 1.00 84.12 102 SER A N 1
ATOM 843 C CA . SER A 1 102 ? 7.686 3.549 3.525 1.00 84.12 102 SER A CA 1
ATOM 844 C C . SER A 1 102 ? 8.882 3.102 4.366 1.00 84.12 102 SER A C 1
ATOM 846 O O . SER A 1 102 ? 9.848 3.838 4.560 1.00 84.12 102 SER A O 1
ATOM 848 N N . ILE A 1 103 ? 8.884 1.842 4.801 1.00 82.25 103 ILE A N 1
ATOM 849 C CA . ILE A 1 103 ? 10.048 1.270 5.488 1.00 82.25 103 ILE A CA 1
ATOM 850 C C . ILE A 1 103 ? 11.077 0.787 4.474 1.00 82.25 103 ILE A C 1
ATOM 852 O O . ILE A 1 103 ? 10.838 -0.157 3.727 1.00 82.25 103 ILE A O 1
ATOM 856 N N . GLY A 1 104 ? 12.267 1.392 4.500 1.00 82.88 104 GLY A N 1
ATOM 857 C CA . GLY A 1 104 ? 13.409 0.942 3.697 1.00 82.88 104 GLY A CA 1
ATOM 858 C C . GLY A 1 104 ? 13.141 0.964 2.192 1.00 82.88 104 GLY A C 1
ATOM 859 O O . GLY A 1 104 ? 13.553 0.039 1.493 1.00 82.88 104 GLY A O 1
ATOM 860 N N . LEU A 1 105 ? 12.426 1.990 1.724 1.00 85.62 105 LEU A N 1
ATOM 861 C CA . LEU A 1 105 ? 11.947 2.092 0.352 1.00 85.62 105 LEU A CA 1
ATOM 862 C C . LEU A 1 105 ? 13.081 1.970 -0.676 1.00 85.62 105 LEU A C 1
ATOM 864 O O . LEU A 1 105 ? 14.122 2.622 -0.569 1.00 85.62 105 LEU A O 1
ATOM 868 N N . LYS A 1 106 ? 12.856 1.123 -1.682 1.00 88.06 106 LYS A N 1
ATOM 869 C CA . LYS A 1 106 ? 13.753 0.897 -2.819 1.00 88.06 106 LYS A CA 1
ATOM 870 C C . LYS A 1 106 ? 13.189 1.574 -4.069 1.00 88.06 106 LYS A C 1
ATOM 872 O O . LYS A 1 106 ? 11.976 1.706 -4.218 1.00 88.06 106 LYS A O 1
ATOM 877 N N . PHE A 1 107 ? 14.068 1.941 -4.999 1.00 85.31 107 PHE A N 1
ATOM 878 C CA . PHE A 1 107 ? 13.712 2.642 -6.239 1.00 85.31 107 PHE A CA 1
ATOM 879 C C . PHE A 1 107 ? 14.501 2.099 -7.428 1.00 85.31 107 PHE A C 1
ATOM 881 O O . PHE A 1 107 ? 15.451 1.330 -7.257 1.00 85.31 107 PHE A O 1
ATOM 888 N N . GLY A 1 108 ? 14.132 2.527 -8.634 1.00 87.75 108 GLY A N 1
ATOM 889 C CA . GLY A 1 108 ? 14.817 2.102 -9.848 1.00 87.75 108 GLY A CA 1
ATOM 890 C C . GLY A 1 108 ? 14.557 0.631 -10.147 1.00 87.75 108 GLY A C 1
ATOM 891 O O . GLY A 1 108 ? 13.500 0.094 -9.821 1.00 87.75 108 GLY A O 1
ATOM 892 N N . PHE A 1 109 ? 15.538 -0.044 -10.741 1.00 88.25 109 PHE A N 1
ATOM 893 C CA . PHE A 1 109 ? 15.433 -1.474 -11.049 1.00 88.25 109 PHE A CA 1
ATOM 894 C C . PHE A 1 109 ? 15.311 -2.364 -9.801 1.00 88.25 109 PHE A C 1
ATOM 896 O O . PHE A 1 109 ? 14.812 -3.482 -9.896 1.00 88.25 109 PHE A O 1
ATOM 903 N N . GLU A 1 110 ? 15.681 -1.847 -8.628 1.00 88.69 110 GLU A N 1
ATOM 904 C CA . GLU A 1 110 ? 15.584 -2.554 -7.350 1.00 88.69 110 GLU A CA 1
ATOM 905 C C . GLU A 1 110 ? 14.295 -2.240 -6.578 1.00 88.69 110 GLU A C 1
ATOM 907 O O . GLU A 1 110 ? 14.116 -2.744 -5.475 1.00 88.69 110 GLU A O 1
ATOM 912 N N . CYS A 1 111 ? 13.383 -1.418 -7.111 1.00 86.94 111 CYS A N 1
ATOM 913 C CA . CYS A 1 111 ? 12.179 -0.997 -6.382 1.00 86.94 111 CYS A CA 1
ATOM 914 C C . CYS A 1 111 ? 11.283 -2.157 -5.956 1.00 86.94 111 CYS A C 1
ATOM 916 O O . CYS A 1 111 ? 10.664 -2.145 -4.890 1.00 86.94 111 CYS A O 1
ATOM 918 N N . CYS A 1 112 ? 11.166 -3.131 -6.849 1.00 92.06 112 CYS A N 1
ATOM 919 C CA . CYS A 1 112 ? 9.955 -3.908 -6.955 1.00 92.06 112 CYS A CA 1
ATOM 920 C C . CYS A 1 112 ? 10.295 -5.385 -6.973 1.00 92.06 112 CYS A C 1
ATOM 922 O O . CYS A 1 112 ? 11.174 -5.838 -7.708 1.00 92.06 112 CYS A O 1
ATOM 924 N N . SER A 1 113 ? 9.582 -6.149 -6.151 1.00 94.00 113 SER A N 1
ATOM 925 C CA . SER A 1 113 ? 9.768 -7.587 -6.105 1.00 94.00 113 SER A CA 1
ATOM 926 C C . SER A 1 113 ? 9.421 -8.225 -7.450 1.00 94.00 113 SER A C 1
ATOM 928 O O . SER A 1 113 ? 8.419 -7.877 -8.080 1.00 94.00 113 SER A O 1
ATOM 930 N N . THR A 1 114 ? 10.177 -9.248 -7.850 1.00 92.12 114 THR A N 1
ATOM 931 C CA . THR A 1 114 ? 9.790 -10.130 -8.967 1.00 92.12 114 THR A CA 1
ATOM 932 C C . THR A 1 114 ? 8.491 -10.893 -8.686 1.00 92.12 114 THR A C 1
ATOM 934 O O . THR A 1 114 ? 7.853 -11.386 -9.609 1.00 92.12 114 THR A O 1
ATOM 937 N N . HIS A 1 115 ? 8.065 -10.935 -7.422 1.00 93.25 115 HIS A N 1
ATOM 938 C CA . HIS A 1 115 ? 6.796 -11.491 -6.961 1.00 93.25 115 HIS A CA 1
ATOM 939 C C . HIS A 1 115 ? 5.841 -10.370 -6.519 1.00 93.25 115 HIS A C 1
ATOM 941 O O . HIS A 1 115 ? 5.242 -10.431 -5.439 1.00 93.25 115 HIS A O 1
ATOM 947 N N . SER A 1 116 ? 5.755 -9.311 -7.328 1.00 94.12 116 SER A N 1
ATOM 948 C CA . SER A 1 116 ? 4.790 -8.228 -7.136 1.00 94.12 116 SER A CA 1
ATOM 949 C C . SER A 1 116 ? 3.355 -8.755 -7.217 1.00 94.12 116 SER A C 1
ATOM 951 O O . SER A 1 116 ? 3.048 -9.617 -8.034 1.00 94.12 116 SER A O 1
ATOM 953 N N . ILE A 1 117 ? 2.483 -8.229 -6.360 1.00 94.62 117 ILE A N 1
ATOM 954 C CA . ILE A 1 117 ? 1.092 -8.662 -6.188 1.00 94.62 117 ILE A CA 1
ATOM 955 C C . ILE A 1 117 ? 0.124 -7.653 -6.805 1.00 94.62 117 ILE A C 1
ATOM 957 O O . ILE A 1 117 ? -0.790 -8.052 -7.519 1.00 94.62 117 ILE A O 1
ATOM 961 N N . ALA A 1 118 ? 0.310 -6.358 -6.544 1.00 94.25 118 ALA A N 1
ATOM 962 C CA . ALA A 1 118 ? -0.612 -5.328 -7.013 1.00 94.25 118 ALA A CA 1
ATOM 963 C C . ALA A 1 118 ? 0.088 -3.989 -7.248 1.00 94.25 118 ALA A C 1
ATOM 965 O O . ALA A 1 118 ? 1.026 -3.635 -6.534 1.00 94.25 118 ALA A O 1
ATOM 966 N N . PHE A 1 119 ? -0.422 -3.240 -8.222 1.00 94.31 119 PHE A N 1
ATOM 967 C CA . PHE A 1 119 ? -0.019 -1.877 -8.548 1.00 94.31 119 PHE A CA 1
ATOM 968 C C . PHE A 1 119 ? -1.264 -0.997 -8.645 1.00 94.31 119 PHE A C 1
ATOM 970 O O . PHE A 1 119 ? -2.292 -1.424 -9.172 1.00 94.31 119 PHE A O 1
ATOM 977 N N . HIS A 1 120 ? -1.170 0.232 -8.152 1.00 94.81 120 HIS A N 1
ATOM 978 C CA . HIS A 1 120 ? -2.263 1.201 -8.174 1.00 94.81 120 HIS A CA 1
ATOM 979 C C . HIS A 1 120 ? -2.172 2.140 -9.393 1.00 94.81 120 HIS A C 1
ATOM 981 O O . HIS A 1 120 ? -1.159 2.178 -10.091 1.00 94.81 120 HIS A O 1
ATOM 987 N N . TYR A 1 121 ? -3.232 2.907 -9.665 1.00 94.56 121 TYR A N 1
ATOM 988 C CA . TYR A 1 121 ? -3.318 3.885 -10.764 1.00 94.56 121 TYR A CA 1
ATOM 989 C C . TYR A 1 121 ? -3.091 3.349 -12.193 1.00 94.56 121 TYR A C 1
ATOM 991 O O . TYR A 1 121 ? -2.847 4.140 -13.108 1.00 94.56 121 TYR A O 1
ATOM 999 N N . LEU A 1 122 ? -3.213 2.039 -12.435 1.00 93.88 122 LEU A N 1
ATOM 1000 C CA . LEU A 1 122 ? -3.272 1.536 -13.809 1.00 93.88 122 LEU A CA 1
ATOM 1001 C C . LEU A 1 122 ? -4.613 1.877 -14.453 1.00 93.88 122 LEU A C 1
ATOM 1003 O O . LEU A 1 122 ? -5.677 1.635 -13.886 1.00 93.88 122 LEU A O 1
ATOM 1007 N N . LYS A 1 123 ? -4.553 2.406 -15.674 1.00 94.75 123 LYS A N 1
ATOM 1008 C CA . LYS A 1 123 ? -5.732 2.567 -16.528 1.00 94.75 123 LYS A CA 1
ATOM 1009 C C . LYS A 1 123 ? -6.097 1.229 -17.161 1.00 94.75 123 LYS A C 1
ATOM 1011 O O . LYS A 1 123 ? -5.244 0.359 -17.307 1.00 94.75 123 LYS A O 1
ATOM 1016 N N . GLU A 1 124 ? -7.344 1.100 -17.603 1.00 95.44 124 GLU A N 1
ATOM 1017 C CA . GLU A 1 124 ? -7.884 -0.106 -18.249 1.00 95.44 124 GLU A CA 1
ATOM 1018 C C . GLU A 1 124 ? -6.944 -0.699 -19.309 1.00 95.44 124 GLU A C 1
ATOM 1020 O O . GLU A 1 124 ? -6.521 -1.849 -19.199 1.00 95.44 124 GLU A O 1
ATOM 1025 N N . LEU A 1 125 ? -6.527 0.111 -20.286 1.00 95.19 125 LEU A N 1
ATOM 1026 C CA . LEU A 1 125 ? -5.638 -0.347 -21.354 1.00 95.19 125 LEU A CA 1
ATOM 1027 C C . LEU A 1 125 ? -4.274 -0.827 -20.829 1.00 95.19 125 LEU A C 1
ATOM 1029 O O . LEU A 1 125 ? -3.712 -1.787 -21.354 1.00 95.19 125 LEU A O 1
ATOM 1033 N N . ASP A 1 126 ? -3.743 -0.187 -19.789 1.00 93.69 126 ASP A N 1
ATOM 1034 C CA . ASP A 1 126 ? -2.467 -0.580 -19.192 1.00 93.69 126 ASP A CA 1
ATOM 1035 C C . ASP A 1 126 ? -2.601 -1.862 -18.367 1.00 93.69 126 ASP A C 1
ATOM 1037 O O . ASP A 1 126 ? -1.692 -2.688 -18.397 1.00 93.69 126 ASP A O 1
ATOM 1041 N N . MET A 1 127 ? -3.748 -2.098 -17.719 1.00 94.19 127 MET A N 1
ATOM 1042 C CA . MET A 1 127 ? -4.041 -3.389 -17.085 1.00 94.19 127 MET A CA 1
ATOM 1043 C C . MET A 1 127 ? -4.033 -4.525 -18.117 1.00 94.19 127 MET A C 1
ATOM 1045 O O . MET A 1 127 ? -3.398 -5.551 -17.879 1.00 94.19 127 MET A O 1
ATOM 1049 N N . HIS A 1 128 ? -4.647 -4.329 -19.292 1.00 93.75 128 HIS A N 1
ATOM 1050 C CA . HIS A 1 128 ? -4.594 -5.312 -20.384 1.00 93.75 128 HIS A CA 1
ATOM 1051 C C . HIS A 1 128 ? -3.168 -5.553 -20.891 1.00 93.75 128 HIS A C 1
ATOM 1053 O O . HIS A 1 128 ? -2.780 -6.699 -21.121 1.00 93.75 128 HIS A O 1
ATOM 1059 N N . ARG A 1 129 ? -2.366 -4.491 -21.034 1.00 92.31 129 ARG A N 1
ATOM 1060 C CA . ARG A 1 129 ? -0.956 -4.601 -21.440 1.00 92.31 129 ARG A CA 1
ATOM 1061 C C . ARG A 1 129 ? -0.133 -5.366 -20.412 1.00 92.31 129 ARG A C 1
ATOM 1063 O O . ARG A 1 129 ? 0.579 -6.289 -20.787 1.00 92.31 129 ARG A O 1
ATOM 1070 N N . VAL A 1 130 ? -0.249 -5.022 -19.129 1.00 90.81 130 VAL A N 1
ATOM 1071 C CA . VAL A 1 130 ? 0.455 -5.725 -18.047 1.00 90.81 130 VAL A CA 1
ATOM 1072 C C . VAL A 1 130 ? 0.026 -7.189 -17.993 1.00 90.81 130 VAL A C 1
ATOM 1074 O O . VAL A 1 130 ? 0.887 -8.059 -17.929 1.00 90.81 130 VAL A O 1
ATOM 1077 N N . HIS A 1 131 ? -1.270 -7.483 -18.116 1.00 91.50 131 HIS A N 1
ATOM 1078 C CA . HIS A 1 131 ? -1.762 -8.859 -18.188 1.00 91.50 131 HIS A CA 1
ATOM 1079 C C . HIS A 1 131 ? -1.133 -9.630 -19.359 1.00 91.50 131 HIS A C 1
ATOM 1081 O O . HIS A 1 131 ? -0.629 -10.734 -19.167 1.00 91.50 131 HIS A O 1
ATOM 1087 N N . ALA A 1 132 ? -1.104 -9.048 -20.561 1.00 91.50 132 ALA A N 1
ATOM 1088 C CA . ALA A 1 132 ? -0.472 -9.674 -21.720 1.00 91.50 132 ALA A CA 1
ATOM 1089 C C . ALA A 1 132 ? 1.042 -9.879 -21.523 1.00 91.50 132 ALA A C 1
ATOM 1091 O O . ALA A 1 132 ? 1.573 -10.922 -21.892 1.00 91.50 132 ALA A O 1
ATOM 1092 N N . LEU A 1 133 ? 1.744 -8.929 -20.900 1.00 89.00 133 LEU A N 1
ATOM 1093 C CA . LEU A 1 133 ? 3.172 -9.067 -20.600 1.00 89.00 133 LEU A CA 1
ATOM 1094 C C . LEU A 1 133 ? 3.450 -10.191 -19.594 1.00 89.00 133 LEU A C 1
ATOM 1096 O O . LEU A 1 133 ? 4.422 -10.923 -19.761 1.00 89.00 133 LEU A O 1
ATOM 1100 N N . VAL A 1 134 ? 2.601 -10.343 -18.576 1.00 88.00 134 VAL A N 1
ATOM 1101 C CA . VAL A 1 134 ? 2.767 -11.359 -17.523 1.00 88.00 134 VAL A CA 1
ATOM 1102 C C . VAL A 1 134 ? 2.364 -12.754 -18.007 1.00 88.00 134 VAL A C 1
ATOM 1104 O O . VAL A 1 134 ? 3.062 -13.721 -17.716 1.00 88.00 134 VAL A O 1
ATOM 1107 N N . TYR A 1 135 ? 1.257 -12.871 -18.745 1.00 88.81 135 TYR A N 1
ATOM 1108 C CA . TYR A 1 135 ? 0.643 -14.167 -19.064 1.00 88.81 135 TYR A CA 1
ATOM 1109 C C . TYR A 1 135 ? 0.751 -14.585 -20.531 1.00 88.81 135 TYR A C 1
ATOM 1111 O O . TYR A 1 135 ? 0.443 -15.728 -20.859 1.00 88.81 135 TYR A O 1
ATOM 1119 N N . SER A 1 136 ? 1.143 -13.683 -21.428 1.00 84.31 136 SER A N 1
ATOM 1120 C CA . SER A 1 136 ? 1.116 -13.927 -22.878 1.00 84.31 136 SER A CA 1
ATOM 1121 C C . SER A 1 136 ? 2.433 -13.605 -23.582 1.00 84.31 136 SER A C 1
ATOM 1123 O O . SER A 1 136 ? 2.541 -13.838 -24.783 1.00 84.31 136 SER A O 1
ATOM 1125 N N . CYS A 1 137 ? 3.445 -13.095 -22.874 1.00 72.56 137 CYS A N 1
ATOM 1126 C CA . CYS A 1 137 ? 4.760 -12.865 -23.459 1.00 72.56 137 CYS A CA 1
ATOM 1127 C C . CYS A 1 137 ? 5.496 -14.213 -23.613 1.00 72.56 137 CYS A C 1
ATOM 1129 O O . CYS A 1 137 ? 5.707 -14.895 -22.605 1.00 72.56 137 CYS A O 1
ATOM 1131 N N . PRO A 1 138 ? 5.918 -14.622 -24.828 1.00 65.31 138 PRO A N 1
ATOM 1132 C CA . PRO A 1 138 ? 6.664 -15.861 -25.045 1.00 65.31 138 PRO A CA 1
ATOM 1133 C C . PRO A 1 138 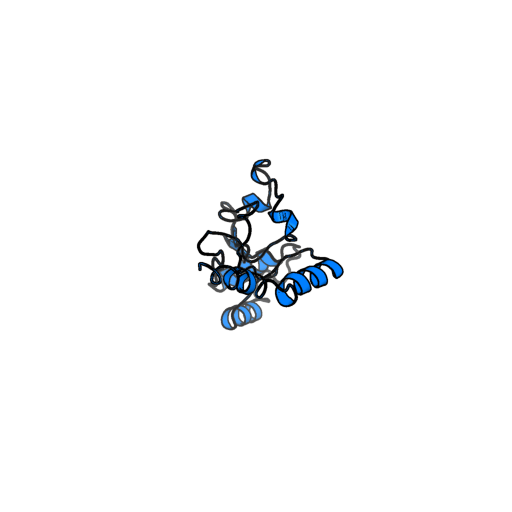? 8.116 -15.717 -24.551 1.00 65.31 138 PRO A C 1
ATOM 1135 O O . PRO A 1 138 ? 9.064 -15.613 -25.323 1.00 65.31 138 PRO A O 1
ATOM 1138 N N . GLY A 1 139 ? 8.301 -15.664 -23.231 1.00 59.44 139 GLY A N 1
ATOM 1139 C CA . GLY A 1 139 ? 9.608 -15.521 -22.582 1.00 59.44 139 GLY A CA 1
ATOM 1140 C C . GLY A 1 139 ? 10.253 -16.846 -22.168 1.00 59.44 139 GLY A C 1
ATOM 1141 O O . GLY A 1 139 ? 11.476 -16.929 -22.082 1.00 59.44 139 GLY A O 1
ATOM 1142 N N . ASN A 1 140 ? 9.463 -17.906 -21.964 1.00 53.31 140 ASN A N 1
ATOM 1143 C CA . ASN A 1 140 ? 9.988 -19.192 -21.485 1.00 53.31 140 ASN A CA 1
ATOM 1144 C C . ASN A 1 140 ? 10.486 -20.128 -22.602 1.00 53.31 140 ASN A C 1
ATOM 1146 O O . ASN A 1 140 ? 11.194 -21.088 -22.309 1.00 53.31 140 ASN A O 1
ATOM 1150 N N . GLU A 1 141 ? 10.198 -19.841 -23.876 1.00 51.75 141 GLU A N 1
ATOM 1151 C CA . GLU A 1 141 ? 10.671 -20.659 -25.010 1.00 51.75 141 GLU A CA 1
ATOM 1152 C C . GLU A 1 141 ? 11.946 -20.107 -25.674 1.00 51.75 141 GLU A C 1
ATOM 1154 O O . GLU A 1 141 ? 12.782 -20.873 -26.160 1.00 51.75 141 GLU A O 1
ATOM 1159 N N . LEU A 1 142 ? 12.182 -18.791 -25.624 1.00 50.78 142 LEU A N 1
ATOM 1160 C CA . LEU A 1 142 ? 13.367 -18.178 -26.243 1.00 50.78 142 LEU A CA 1
ATOM 1161 C C . LEU A 1 142 ? 14.677 -18.530 -25.510 1.00 50.78 142 LEU A C 1
ATOM 1163 O O . LEU A 1 142 ? 15.724 -18.665 -26.145 1.00 50.78 142 LEU A O 1
ATOM 1167 N N . ALA A 1 143 ? 14.628 -18.784 -24.196 1.00 49.38 143 ALA A N 1
ATOM 1168 C CA . ALA A 1 143 ? 15.784 -19.256 -23.424 1.00 49.38 143 ALA A CA 1
ATOM 1169 C C . ALA A 1 143 ? 16.108 -20.752 -23.638 1.00 49.38 143 ALA A C 1
ATOM 1171 O O . ALA A 1 143 ? 17.223 -21.194 -23.341 1.00 49.38 143 ALA A O 1
ATOM 1172 N N . ALA A 1 144 ? 15.153 -21.536 -24.153 1.00 48.03 144 ALA A N 1
ATOM 1173 C CA . ALA A 1 144 ? 15.348 -22.946 -24.494 1.00 48.03 144 ALA A CA 1
ATOM 1174 C C . ALA A 1 144 ? 15.937 -23.122 -25.907 1.00 48.03 144 ALA A C 1
ATOM 1176 O O . ALA A 1 144 ? 16.711 -24.051 -26.142 1.00 48.03 144 ALA A O 1
ATOM 1177 N N . SER A 1 145 ? 15.634 -22.197 -26.824 1.00 48.59 145 SER A N 1
ATOM 1178 C CA . SER A 1 145 ? 16.154 -22.206 -28.198 1.00 48.59 145 SER A CA 1
ATOM 1179 C C . SER A 1 145 ? 17.661 -21.901 -28.271 1.00 48.59 145 SER A C 1
ATOM 1181 O O . SER A 1 145 ? 18.393 -22.561 -29.010 1.00 48.59 145 SER A O 1
ATOM 1183 N N . SER A 1 146 ? 18.185 -20.999 -27.428 1.00 47.66 146 SER A N 1
ATOM 1184 C CA . SER A 1 146 ? 19.614 -20.631 -27.475 1.00 47.66 146 SER A CA 1
ATOM 1185 C C . SER A 1 146 ? 20.572 -21.709 -26.943 1.00 47.66 146 SER A C 1
ATOM 1187 O O . SER A 1 146 ? 21.758 -21.693 -27.276 1.00 47.66 146 SER A O 1
ATOM 1189 N N . ARG A 1 147 ? 20.080 -22.685 -26.163 1.00 52.00 147 ARG A N 1
ATOM 1190 C CA . ARG A 1 147 ? 20.895 -23.818 -25.680 1.00 52.00 147 ARG A CA 1
ATOM 1191 C C . ARG A 1 147 ? 21.015 -24.953 -26.690 1.00 52.00 147 ARG A C 1
ATOM 1193 O O . ARG A 1 147 ? 21.918 -25.771 -26.559 1.00 52.00 147 ARG A O 1
ATOM 1200 N N . ARG A 1 148 ? 20.145 -25.003 -27.702 1.00 48.00 148 ARG A N 1
ATOM 1201 C CA . ARG A 1 148 ? 20.106 -26.106 -28.674 1.00 48.00 148 ARG A CA 1
ATOM 1202 C C . ARG A 1 148 ? 21.028 -25.890 -29.885 1.00 48.00 148 ARG A C 1
ATOM 1204 O O . ARG A 1 148 ? 21.206 -26.806 -30.673 1.00 48.00 148 ARG A O 1
ATOM 1211 N N . SER A 1 149 ? 21.653 -24.714 -30.009 1.00 48.62 149 SER A N 1
ATOM 1212 C CA . SER A 1 149 ? 22.505 -24.354 -31.157 1.00 48.62 149 SER A CA 1
ATOM 1213 C C . SER A 1 149 ? 24.020 -24.483 -30.915 1.00 48.62 149 SER A C 1
ATOM 1215 O O . SER A 1 149 ? 24.792 -24.142 -31.807 1.00 48.62 149 SER A O 1
ATOM 1217 N N . LYS A 1 150 ? 24.480 -24.934 -29.736 1.00 51.28 150 LYS A N 1
ATOM 1218 C CA . LYS A 1 150 ? 25.923 -25.014 -29.408 1.00 51.28 150 LYS A CA 1
ATOM 1219 C C . LYS A 1 150 ? 26.537 -26.420 -29.433 1.00 51.28 150 LYS A C 1
ATOM 1221 O O . LYS A 1 150 ? 27.695 -26.547 -29.053 1.00 51.28 150 LYS A O 1
ATOM 1226 N N . ASP A 1 151 ? 25.823 -27.440 -29.905 1.00 55.19 151 ASP A N 1
ATOM 1227 C CA . ASP A 1 151 ? 26.338 -28.819 -29.927 1.00 55.19 151 ASP A CA 1
ATOM 1228 C C . ASP A 1 151 ? 26.154 -29.496 -31.291 1.00 55.19 151 ASP A C 1
ATOM 1230 O O . ASP A 1 151 ? 25.343 -30.400 -31.468 1.00 55.19 151 ASP A O 1
ATOM 1234 N N . GLY A 1 152 ? 26.866 -29.005 -32.308 1.00 48.12 152 GLY A N 1
ATOM 1235 C CA . GLY A 1 152 ? 26.795 -29.628 -33.626 1.00 48.12 152 GLY A CA 1
ATOM 1236 C C . GLY A 1 152 ? 27.661 -28.974 -34.684 1.00 48.12 152 GLY A C 1
ATOM 1237 O O . GLY A 1 152 ? 27.122 -28.305 -35.555 1.00 48.12 152 GLY A O 1
ATOM 1238 N N . THR A 1 153 ? 28.984 -29.150 -34.592 1.00 41.06 153 THR A N 1
ATOM 1239 C CA . THR A 1 153 ? 29.892 -29.638 -35.662 1.00 41.06 153 THR A CA 1
ATOM 1240 C C . THR A 1 153 ? 31.348 -29.295 -35.332 1.00 41.06 153 THR A C 1
ATOM 1242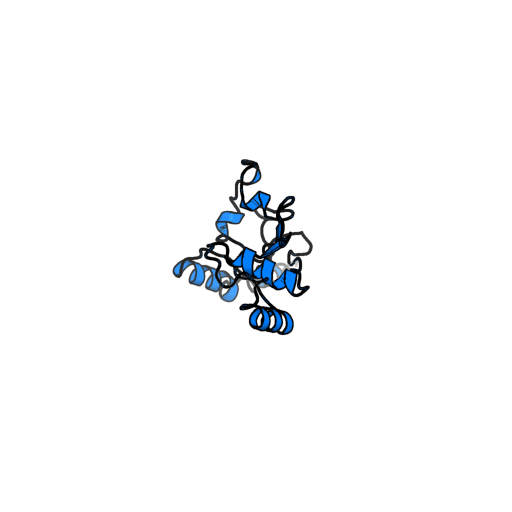 O O . THR A 1 153 ? 31.815 -28.172 -35.502 1.00 41.06 153 THR A O 1
ATOM 1245 N N . ARG A 1 154 ? 32.093 -30.309 -34.884 1.00 39.88 154 ARG A N 1
ATOM 1246 C CA . ARG A 1 154 ? 33.539 -30.404 -35.090 1.00 39.88 154 ARG A CA 1
ATOM 1247 C C . ARG A 1 154 ? 33.808 -31.787 -35.668 1.00 39.88 154 ARG A C 1
ATOM 1249 O O . ARG A 1 154 ? 33.788 -32.766 -34.930 1.00 39.88 154 ARG A O 1
ATOM 1256 N N . THR A 1 155 ? 33.980 -31.854 -36.979 1.00 39.81 155 THR A N 1
ATOM 1257 C CA . THR A 1 155 ? 34.816 -32.813 -37.722 1.00 39.81 155 THR A CA 1
ATOM 1258 C C . THR A 1 155 ? 34.887 -32.344 -39.162 1.00 39.81 155 THR A C 1
ATOM 1260 O O . THR A 1 155 ? 33.825 -31.970 -39.704 1.00 39.81 155 THR A O 1
#

Organism: NCBI:txid127549

pLDDT: mean 82.34, std 16.89, range [39.81, 98.31]

InterPro domains:
  IPR026050 C1GALT1/C1GALT1-specific chaperone 1 [PTHR23033] (14-140)

Secondary structure (DSSP, 8-state):
--EEE-TT--S-SEEE-STT-----HHHHHHHHHHTTSGGG-TT---S-HHHHHHHHHHHTT--PPP---TTS-BSEE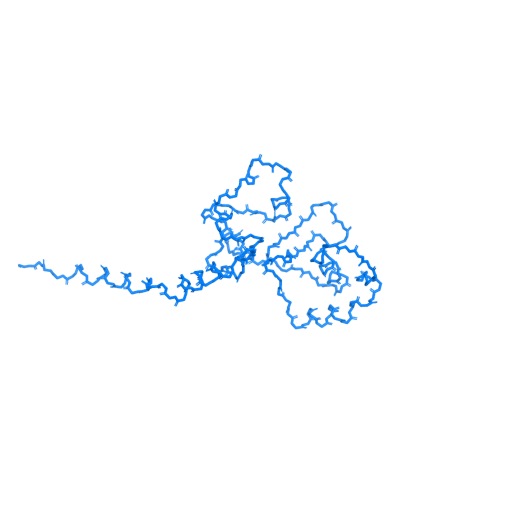SS-HHHHHS--GGG-TT-HHHHHBTT---GGGSB-TT--EESS--HHHHHHHHHHHHT---TTHHHHTTTTSS----